Protein AF-A0A356CM16-F1 (afdb_monomer_lite)

Secondary structure (DSSP, 8-state):
--GGG--PPTTS-------SS-GGGS-SSSTT--SSSGGGSTT--

Radius of gyration: 17.73 Å; chains: 1; bounding box: 30×23×48 Å

Foldseek 3Di:
DDPVPDDDDPPPDDDDQDACDDVVSVRNDQNPQDDDDQSSDVPRD

Structure (mmCIF, N/CA/C/O backbone):
data_AF-A0A356CM16-F1
#
_entry.id   AF-A0A356CM16-F1
#
loop_
_atom_site.group_PDB
_atom_site.id
_atom_site.type_symbol
_atom_site.label_atom_id
_atom_site.label_alt_id
_atom_site.label_comp_id
_atom_site.label_asym_id
_atom_site.label_entity_id
_atom_site.label_seq_id
_atom_site.pdbx_PDB_ins_code
_atom_site.Cartn_x
_atom_site.Cartn_y
_atom_site.Cartn_z
_atom_site.occupancy
_atom_site.B_iso_or_equiv
_atom_site.auth_seq_id
_atom_site.auth_comp_id
_atom_site.auth_asym_id
_atom_site.auth_atom_id
_atom_site.pdbx_PDB_model_num
ATOM 1 N N . MET A 1 1 ? -9.567 -9.303 36.334 1.00 78.12 1 MET A N 1
ATOM 2 C CA . MET A 1 1 ? -8.784 -8.990 35.118 1.00 78.12 1 MET A CA 1
ATOM 3 C C . MET A 1 1 ? -7.743 -10.087 34.932 1.00 78.12 1 MET A C 1
ATOM 5 O O . MET A 1 1 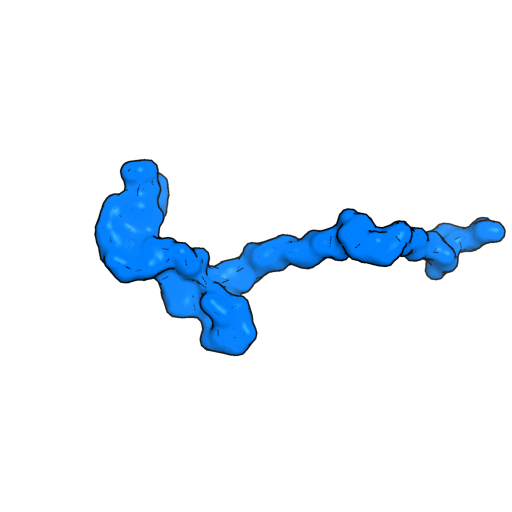? -7.041 -10.387 35.890 1.00 78.12 1 MET A O 1
ATOM 9 N N . ARG A 1 2 ? -7.714 -10.764 33.779 1.00 93.81 2 ARG A N 1
ATOM 10 C CA . ARG A 1 2 ? -6.765 -11.852 33.473 1.00 93.81 2 ARG A CA 1
ATOM 11 C C . ARG A 1 2 ? -5.879 -11.405 32.308 1.00 93.81 2 ARG A C 1
ATOM 13 O O . ARG A 1 2 ? -6.303 -10.591 31.494 1.00 93.81 2 ARG A O 1
ATOM 20 N N . MET A 1 3 ? -4.663 -11.935 32.210 1.00 94.62 3 MET A N 1
ATOM 21 C CA . MET A 1 3 ? -3.717 -11.522 31.161 1.00 94.62 3 MET A CA 1
ATOM 22 C C . MET A 1 3 ? -4.227 -11.802 29.738 1.00 94.62 3 MET A C 1
ATOM 24 O O . MET A 1 3 ? -3.929 -11.048 28.821 1.00 94.62 3 MET A O 1
ATOM 28 N N . ASN A 1 4 ? -5.041 -12.843 29.554 1.00 95.81 4 ASN A N 1
ATOM 29 C CA . ASN A 1 4 ? -5.597 -13.248 28.260 1.00 95.81 4 ASN A CA 1
ATOM 30 C C . ASN A 1 4 ? -6.882 -12.500 27.858 1.00 95.81 4 ASN A C 1
ATOM 32 O O . ASN A 1 4 ? -7.460 -12.814 26.823 1.00 95.81 4 ASN A O 1
ATOM 36 N N . THR A 1 5 ? -7.350 -11.541 28.662 1.00 95.00 5 THR A N 1
ATOM 37 C CA . THR A 1 5 ? -8.563 -10.754 28.373 1.00 95.00 5 THR A CA 1
ATOM 38 C C . THR A 1 5 ? -8.249 -9.290 28.062 1.00 95.00 5 THR A C 1
ATOM 40 O O . THR A 1 5 ? -9.146 -8.453 28.077 1.00 95.00 5 THR A O 1
ATOM 43 N N . LEU A 1 6 ? -6.974 -8.949 27.863 1.00 94.19 6 LEU A N 1
ATOM 44 C CA . LEU A 1 6 ? -6.533 -7.586 27.582 1.00 94.19 6 LEU A CA 1
ATOM 45 C C . LEU A 1 6 ? -6.632 -7.309 26.080 1.00 94.19 6 LEU A C 1
ATOM 47 O O . LEU A 1 6 ? -6.004 -7.995 25.278 1.00 94.19 6 LEU A O 1
ATOM 51 N N . SER A 1 7 ? -7.373 -6.271 25.705 1.00 93.44 7 SER A N 1
ATOM 52 C CA . SER A 1 7 ? -7.423 -5.756 24.337 1.00 93.44 7 SER A CA 1
ATOM 53 C C . SER A 1 7 ? -7.106 -4.260 24.328 1.00 93.44 7 SER A C 1
ATOM 55 O O . SER A 1 7 ? -7.556 -3.536 25.220 1.00 93.44 7 SER A O 1
ATOM 57 N N . PRO A 1 8 ? -6.342 -3.761 23.344 1.00 95.19 8 PRO A N 1
ATOM 58 C CA . PRO A 1 8 ? -6.102 -2.331 23.210 1.00 95.19 8 PRO A CA 1
ATOM 59 C C . PRO A 1 8 ? -7.389 -1.593 22.811 1.00 95.19 8 PRO A C 1
ATOM 61 O O . PRO A 1 8 ? -8.332 -2.193 22.297 1.00 95.19 8 PRO A O 1
ATOM 64 N N . ALA A 1 9 ? -7.401 -0.270 22.989 1.00 96.94 9 ALA A N 1
ATOM 65 C CA . ALA A 1 9 ? -8.462 0.570 22.443 1.00 96.94 9 ALA A CA 1
ATOM 66 C C . ALA A 1 9 ? -8.556 0.414 20.905 1.00 96.94 9 ALA A C 1
ATOM 68 O O . ALA A 1 9 ? -7.516 0.250 20.249 1.00 96.94 9 ALA A O 1
ATOM 69 N N . PRO A 1 10 ? -9.763 0.489 20.312 1.00 96.00 10 PRO A N 1
ATOM 70 C CA . PRO A 1 10 ? -9.945 0.401 18.865 1.00 96.00 10 PRO A CA 1
ATOM 71 C C . PRO A 1 10 ? -9.035 1.372 18.100 1.00 96.00 10 PRO A C 1
ATOM 73 O O . PRO A 1 10 ? -8.883 2.532 18.475 1.00 96.00 10 PRO A O 1
ATOM 76 N N . GLY A 1 11 ? -8.391 0.887 17.036 1.00 95.25 11 GLY A N 1
ATOM 77 C CA . GLY A 1 11 ? -7.498 1.689 16.190 1.00 95.25 11 GLY A CA 1
ATOM 78 C C . GLY A 1 11 ? -6.117 2.004 16.781 1.00 95.25 11 GLY A C 1
ATOM 79 O O . GLY A 1 11 ? -5.287 2.584 16.079 1.00 95.25 11 GLY A O 1
ATOM 80 N N . ARG A 1 12 ? -5.825 1.599 18.029 1.00 96.44 12 ARG A N 1
ATOM 81 C CA . ARG A 1 12 ? -4.505 1.823 18.647 1.00 96.44 12 ARG A CA 1
ATOM 82 C C . ARG A 1 12 ? -3.378 1.060 17.948 1.00 96.44 12 ARG A C 1
ATOM 84 O O . ARG A 1 12 ? -2.244 1.529 17.947 1.00 96.44 12 ARG A O 1
ATOM 91 N N . ILE A 1 13 ? -3.678 -0.098 17.362 1.00 95.62 13 ILE A N 1
ATOM 92 C CA . ILE A 1 13 ? -2.718 -0.891 16.589 1.00 95.62 13 ILE A CA 1
ATOM 93 C C . ILE A 1 13 ? -3.079 -0.775 15.110 1.00 95.62 13 ILE A C 1
ATOM 95 O O . ILE A 1 13 ? -4.188 -1.122 14.710 1.00 95.62 13 ILE A O 1
ATOM 99 N N . LYS A 1 14 ? -2.131 -0.291 14.304 1.00 95.38 14 LYS A N 1
ATOM 100 C CA . LYS A 1 14 ? -2.212 -0.282 12.840 1.00 95.38 14 LYS A CA 1
ATOM 101 C C . LYS A 1 14 ? -1.214 -1.283 12.282 1.00 95.38 14 LYS A C 1
ATOM 103 O O . LYS A 1 14 ? -0.078 -1.349 12.750 1.00 95.38 14 LYS A O 1
ATOM 108 N N . GLU A 1 15 ? -1.625 -2.035 11.272 1.00 94.31 15 GLU A N 1
ATOM 109 C CA . GLU A 1 15 ? -0.734 -2.972 10.597 1.00 94.31 15 GLU A CA 1
ATOM 110 C C . GL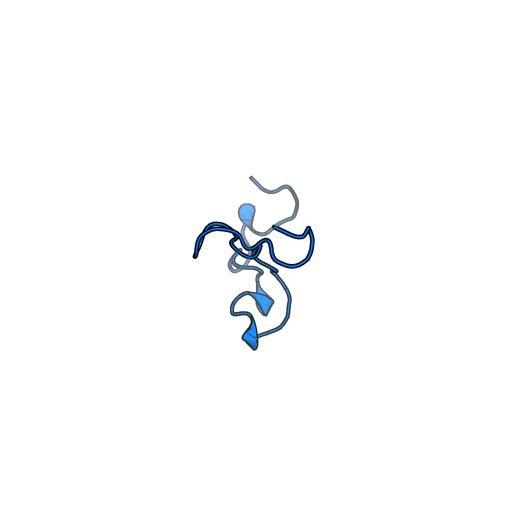U A 1 15 ? 0.303 -2.237 9.742 1.00 94.31 15 GLU A C 1
ATOM 112 O O . GLU A 1 15 ? 0.021 -1.229 9.089 1.00 94.31 15 GLU A O 1
ATOM 117 N N . GLY A 1 16 ? 1.530 -2.757 9.737 1.00 95.31 16 GLY A N 1
ATOM 118 C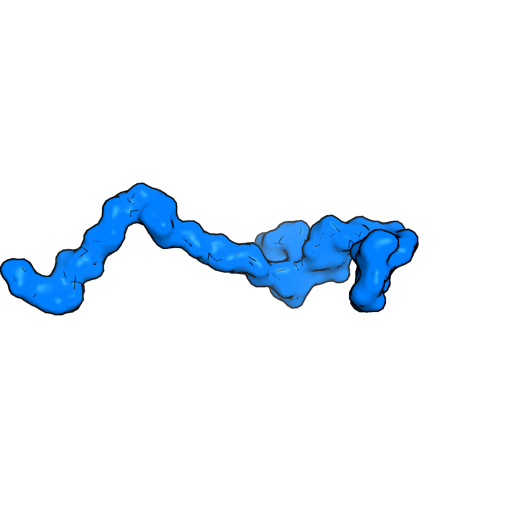 CA . GLY A 1 16 ? 2.598 -2.238 8.895 1.00 95.31 16 GLY A CA 1
ATOM 119 C C . GLY A 1 16 ? 2.334 -2.516 7.414 1.00 95.31 16 GLY A C 1
ATOM 120 O O . GLY A 1 16 ? 1.889 -3.595 7.025 1.00 95.31 16 GLY A O 1
ATOM 121 N N . LYS A 1 17 ? 2.676 -1.555 6.556 1.00 95.69 17 LYS A N 1
ATOM 122 C CA . LYS A 1 17 ? 2.564 -1.705 5.102 1.00 95.69 17 LYS A CA 1
ATOM 123 C C . LYS A 1 17 ? 3.554 -2.761 4.592 1.00 95.69 17 LYS A C 1
ATOM 125 O O . LYS A 1 17 ? 4.766 -2.555 4.631 1.00 95.69 17 LYS A O 1
ATOM 130 N N . ARG A 1 18 ? 3.051 -3.872 4.048 1.00 96.38 18 ARG A N 1
ATOM 131 C CA . ARG A 1 18 ? 3.873 -4.955 3.474 1.00 96.38 18 ARG A CA 1
ATOM 132 C C . ARG A 1 18 ? 3.971 -4.817 1.955 1.00 96.38 18 ARG A C 1
ATOM 134 O O . ARG A 1 18 ? 3.161 -5.364 1.214 1.00 96.38 18 ARG A O 1
ATOM 141 N N . VAL A 1 19 ? 4.960 -4.059 1.488 1.00 97.06 19 VAL A N 1
ATOM 142 C CA . VAL A 1 19 ? 5.175 -3.816 0.050 1.00 97.06 19 VAL A CA 1
ATOM 143 C C . VAL A 1 19 ? 5.709 -5.054 -0.685 1.00 97.06 19 VAL A C 1
ATOM 145 O O . VAL A 1 19 ? 6.352 -5.916 -0.087 1.00 97.06 19 VAL A O 1
ATOM 148 N N . GLY A 1 20 ? 5.466 -5.145 -1.996 1.00 95.94 20 GLY A N 1
ATOM 149 C CA . GLY A 1 20 ? 5.980 -6.235 -2.830 1.00 95.94 20 GLY A CA 1
ATOM 150 C C . GLY A 1 20 ? 5.347 -7.596 -2.525 1.00 95.94 20 GLY A C 1
ATOM 151 O O . GLY A 1 20 ? 6.053 -8.602 -2.496 1.00 95.94 20 GLY A O 1
ATOM 152 N N . ARG A 1 21 ? 4.042 -7.642 -2.220 1.00 97.38 21 ARG A N 1
ATOM 153 C CA . ARG A 1 21 ? 3.295 -8.873 -1.880 1.00 97.38 21 ARG A CA 1
ATOM 154 C C . ARG A 1 21 ? 2.104 -9.102 -2.820 1.00 97.38 21 ARG A C 1
ATOM 156 O O . ARG A 1 21 ? 0.975 -9.285 -2.385 1.00 97.38 21 ARG A O 1
ATOM 163 N N . GLY A 1 22 ? 2.363 -9.070 -4.127 1.00 96.38 22 GLY A N 1
ATOM 164 C CA . GLY A 1 22 ? 1.366 -9.367 -5.165 1.00 96.38 22 GLY A CA 1
ATOM 165 C C . GLY A 1 22 ? 0.400 -8.218 -5.483 1.00 96.38 22 GLY A C 1
ATOM 166 O O . GLY A 1 22 ? 0.409 -7.173 -4.831 1.00 96.38 22 GLY A O 1
ATOM 167 N N . ILE A 1 23 ? -0.419 -8.402 -6.523 1.00 96.25 23 ILE A N 1
ATOM 168 C CA . ILE A 1 23 ? -1.323 -7.363 -7.055 1.00 96.25 23 ILE A CA 1
ATOM 169 C C . ILE A 1 23 ? -2.422 -7.009 -6.048 1.00 96.25 23 ILE A C 1
ATOM 171 O O . ILE A 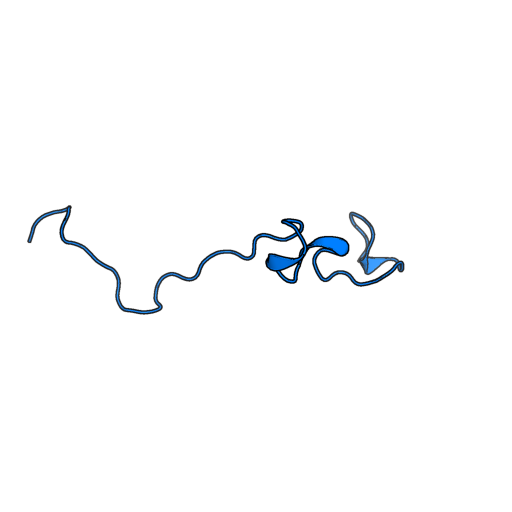1 23 ? -2.668 -5.828 -5.827 1.00 96.25 23 ILE A O 1
ATOM 175 N N . GLY A 1 24 ? -2.999 -8.005 -5.364 1.00 96.50 24 GLY A N 1
ATOM 176 C CA . GLY A 1 24 ? -4.048 -7.790 -4.358 1.00 96.50 24 GLY A CA 1
ATOM 177 C C . GLY A 1 24 ? -3.626 -6.902 -3.181 1.00 96.50 24 GLY A C 1
ATOM 178 O O . GLY A 1 24 ? -4.473 -6.290 -2.546 1.00 96.50 24 GLY A O 1
ATOM 179 N N . SER A 1 25 ? -2.319 -6.753 -2.928 1.00 94.56 25 SER A N 1
ATOM 180 C CA . SER A 1 25 ? -1.808 -5.817 -1.913 1.00 94.56 25 SER A CA 1
ATOM 181 C C . SER A 1 25 ? -1.866 -4.340 -2.334 1.00 94.56 25 SER A C 1
ATOM 183 O O . SER A 1 25 ? -1.563 -3.466 -1.525 1.00 94.56 25 SER A O 1
ATOM 185 N N . GLY A 1 26 ? -2.126 -4.038 -3.614 1.00 95.81 26 GLY A N 1
ATOM 186 C CA . GLY A 1 26 ? -2.012 -2.691 -4.196 1.00 95.81 26 GLY A CA 1
ATOM 187 C C . GLY A 1 26 ? -0.574 -2.157 -4.291 1.00 95.81 26 GLY A C 1
ATOM 188 O O . GLY A 1 26 ? -0.326 -1.102 -4.869 1.00 95.81 26 GLY A O 1
ATOM 189 N N . LEU A 1 27 ? 0.404 -2.887 -3.748 1.00 96.75 27 LEU A N 1
ATOM 190 C CA . LEU A 1 27 ? 1.800 -2.463 -3.596 1.00 96.75 27 LEU A CA 1
ATOM 191 C C . LEU A 1 27 ? 2.771 -3.492 -4.173 1.00 96.75 27 LEU A C 1
ATOM 193 O O . LEU A 1 27 ? 3.942 -3.525 -3.799 1.00 96.75 27 LEU A O 1
ATOM 197 N N . GLY A 1 28 ? 2.282 -4.358 -5.060 1.00 96.12 28 GLY A N 1
ATOM 198 C CA . GLY A 1 28 ? 3.038 -5.479 -5.606 1.00 96.12 28 GLY A CA 1
ATOM 199 C C . GLY A 1 28 ? 4.185 -5.040 -6.511 1.00 96.12 28 GLY A C 1
ATOM 200 O O . GLY A 1 28 ? 5.346 -5.186 -6.151 1.00 96.12 28 GLY A O 1
ATOM 201 N N . LYS A 1 29 ? 3.863 -4.497 -7.689 1.00 96.44 29 LYS A N 1
ATOM 202 C CA . LYS A 1 29 ? 4.827 -4.316 -8.788 1.00 96.44 29 LYS A CA 1
ATOM 203 C C . LYS A 1 29 ? 6.000 -3.402 -8.426 1.00 96.44 29 LYS A C 1
ATOM 205 O O . LYS A 1 29 ? 7.152 -3.807 -8.482 1.00 96.44 29 LYS A O 1
ATOM 210 N N . THR A 1 30 ? 5.708 -2.149 -8.095 1.00 96.38 30 THR A N 1
ATOM 211 C CA . THR A 1 30 ? 6.733 -1.110 -7.899 1.00 96.38 30 THR A CA 1
ATOM 212 C C . THR A 1 30 ? 6.972 -0.794 -6.430 1.00 96.38 30 THR A C 1
ATOM 214 O O . THR A 1 30 ? 7.726 0.127 -6.126 1.00 96.38 30 THR A O 1
ATOM 217 N N . ALA A 1 31 ? 6.307 -1.500 -5.507 1.00 96.12 31 ALA A N 1
ATOM 218 C CA . ALA A 1 31 ? 6.307 -1.169 -4.081 1.00 96.12 31 ALA A CA 1
ATOM 219 C C . ALA A 1 31 ? 5.906 0.296 -3.782 1.00 96.12 31 ALA A C 1
ATOM 221 O O . ALA A 1 31 ? 6.263 0.838 -2.740 1.00 96.12 31 ALA A O 1
ATOM 222 N N . GLY A 1 32 ? 5.173 0.947 -4.695 1.00 95.25 32 GLY A N 1
ATOM 223 C CA . GLY A 1 32 ? 4.816 2.366 -4.600 1.00 95.25 32 GLY A CA 1
ATOM 224 C C . GLY A 1 32 ? 5.915 3.344 -5.035 1.00 95.25 32 GLY A C 1
ATOM 225 O O . GLY A 1 32 ? 5.719 4.544 -4.904 1.00 95.25 32 GLY A O 1
ATOM 226 N N . ARG A 1 33 ? 7.048 2.870 -5.573 1.00 96.25 33 ARG A N 1
ATOM 227 C CA . ARG A 1 33 ? 8.168 3.719 -6.029 1.00 96.25 33 ARG A CA 1
ATOM 228 C C . ARG A 1 33 ? 8.043 4.239 -7.468 1.00 96.25 33 ARG A C 1
ATOM 230 O O . ARG A 1 33 ? 8.918 4.961 -7.931 1.00 96.25 33 ARG A O 1
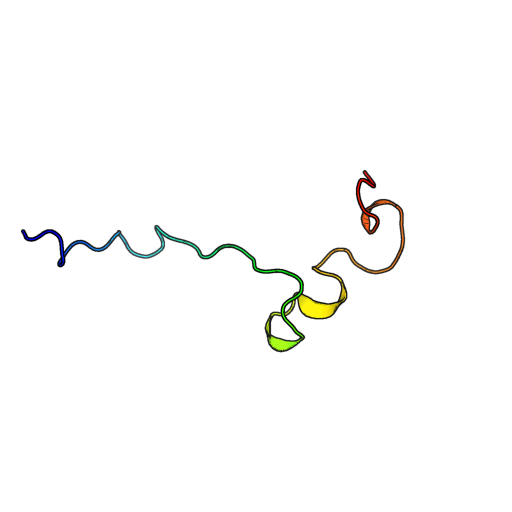ATOM 237 N N . GLY A 1 34 ? 6.983 3.873 -8.190 1.00 96.00 34 GLY A N 1
ATOM 238 C CA . GLY A 1 34 ? 6.795 4.263 -9.592 1.00 96.00 34 GLY A CA 1
ATOM 239 C C . GLY A 1 34 ? 7.738 3.542 -10.566 1.00 96.00 34 GLY A C 1
ATOM 240 O O . GLY A 1 34 ? 8.225 2.444 -10.287 1.00 96.00 34 GLY A O 1
ATOM 241 N N . HIS A 1 35 ? 7.954 4.132 -11.744 1.00 97.75 35 HIS A N 1
ATOM 242 C CA . HIS A 1 35 ? 8.762 3.551 -12.819 1.00 97.75 35 HIS A CA 1
ATOM 243 C C . HIS A 1 35 ? 10.047 4.347 -13.057 1.00 97.75 35 HIS A C 1
ATOM 245 O O . HIS A 1 35 ? 9.983 5.521 -13.405 1.00 97.75 35 HIS A O 1
ATOM 251 N N . LYS A 1 36 ? 11.204 3.668 -12.981 1.00 96.69 36 LYS A N 1
ATOM 252 C CA . LYS A 1 36 ? 12.540 4.243 -13.246 1.00 96.69 36 LYS A CA 1
ATOM 253 C C . LYS A 1 36 ? 12.843 5.467 -12.350 1.00 96.69 36 LYS A C 1
ATOM 255 O O . LYS A 1 36 ? 12.217 5.666 -11.317 1.00 96.69 36 LYS A O 1
ATOM 260 N N . GLY A 1 37 ? 13.864 6.250 -12.713 1.00 97.00 37 GLY A N 1
ATOM 261 C CA . GLY A 1 37 ? 14.335 7.401 -11.935 1.00 97.00 37 GLY A CA 1
ATOM 262 C C . GLY A 1 37 ? 15.227 7.012 -10.755 1.00 97.00 37 GLY A C 1
ATOM 263 O O . GLY A 1 37 ? 15.204 5.864 -10.302 1.00 97.00 37 GLY A O 1
ATOM 264 N N . GLN A 1 38 ? 16.012 7.974 -10.267 1.00 97.38 38 GLN A N 1
ATOM 265 C CA . GLN A 1 38 ? 16.960 7.795 -9.160 1.00 97.38 38 GLN A CA 1
ATOM 266 C C . GLN A 1 38 ? 16.268 7.255 -7.900 1.00 97.38 38 GLN A C 1
ATOM 268 O O . GLN A 1 38 ? 16.664 6.213 -7.391 1.00 97.38 38 GLN A O 1
ATOM 273 N N . LYS A 1 39 ? 15.134 7.850 -7.508 1.00 95.56 39 LYS A N 1
ATOM 274 C CA . LYS A 1 39 ? 14.338 7.475 -6.320 1.00 95.56 39 LYS A CA 1
ATOM 275 C C . LYS A 1 39 ? 13.726 6.068 -6.350 1.00 95.56 39 LYS A C 1
ATOM 277 O O . LYS A 1 39 ? 13.268 5.561 -5.329 1.00 95.56 39 LYS A O 1
ATOM 282 N N . SER A 1 40 ? 13.685 5.418 -7.515 1.00 95.88 40 SER A N 1
ATOM 283 C CA . SER A 1 40 ? 13.236 4.020 -7.613 1.00 95.88 40 SER A CA 1
ATOM 284 C C . SER A 1 40 ? 14.336 3.006 -7.298 1.00 95.88 40 SER A C 1
ATOM 286 O O . SER A 1 40 ? 14.032 1.833 -7.058 1.00 95.88 40 SER A O 1
ATOM 288 N N . ARG A 1 41 ? 15.604 3.436 -7.343 1.00 95.69 41 ARG A N 1
ATOM 289 C CA . ARG A 1 41 ? 16.783 2.585 -7.165 1.00 95.69 41 ARG A CA 1
ATOM 290 C C . ARG A 1 41 ? 17.121 2.450 -5.688 1.00 95.69 41 ARG A C 1
ATOM 292 O O . ARG A 1 41 ? 16.767 3.292 -4.869 1.00 95.69 41 ARG A O 1
ATOM 299 N N . ASN A 1 42 ? 17.813 1.368 -5.351 1.00 95.06 42 ASN A N 1
ATOM 300 C CA . ASN A 1 42 ? 18.291 1.172 -3.991 1.00 95.06 42 ASN A CA 1
ATOM 301 C C . ASN A 1 42 ? 19.294 2.277 -3.624 1.00 95.06 42 ASN A C 1
ATOM 303 O O . ASN A 1 42 ? 20.221 2.521 -4.391 1.00 95.06 42 ASN A O 1
ATOM 307 N N . GLY A 1 43 ? 19.088 2.946 -2.488 1.00 95.00 43 GLY A N 1
ATOM 308 C CA . GLY A 1 43 ? 19.934 4.061 -2.041 1.00 95.00 43 GLY A CA 1
ATOM 309 C C . GLY A 1 43 ? 19.802 5.357 -2.852 1.00 95.00 43 GLY A C 1
ATOM 310 O O . GLY A 1 43 ? 20.551 6.295 -2.603 1.00 95.00 43 GLY A O 1
ATOM 311 N N . GLY A 1 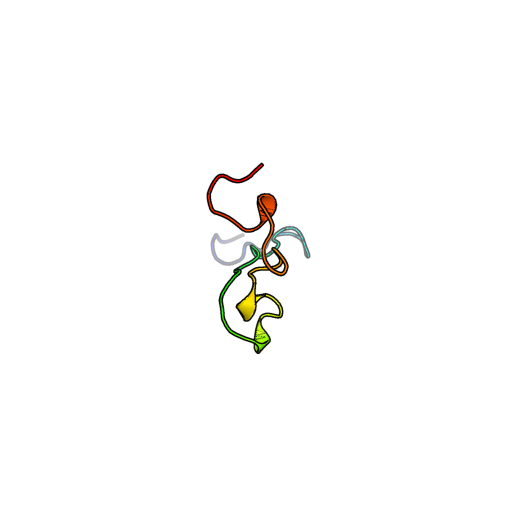44 ? 18.876 5.431 -3.815 1.00 90.56 44 GLY A N 1
ATOM 312 C CA . GLY A 1 44 ? 18.643 6.647 -4.587 1.00 90.56 44 GLY A CA 1
ATOM 313 C C . GLY A 1 44 ? 17.795 7.651 -3.810 1.00 90.56 44 GLY A C 1
ATOM 314 O O . GLY A 1 44 ? 16.606 7.410 -3.601 1.00 90.56 44 GLY A O 1
ATOM 315 N N . SER A 1 45 ? 18.405 8.770 -3.421 1.00 76.69 45 SER A N 1
ATOM 316 C CA . SER A 1 45 ? 17.730 9.952 -2.859 1.00 76.69 45 SER A CA 1
ATOM 317 C C . SER A 1 45 ? 17.310 10.931 -3.948 1.00 76.69 45 SER A C 1
ATOM 319 O O . SER A 1 45 ? 18.086 11.073 -4.920 1.00 76.69 45 SER A O 1
#

Sequence (45 aa):
MRMNTLSPAPGRIKEGKRVGRGIGSGLGKTAGRGHKGQKSRNGGS

pLDDT: mean 94.89, std 3.96, range [76.69, 97.75]